Protein AF-A0A366D7X9-F1 (afdb_monomer_lite)

InterPro domains:
  IPR006913 CENP-V/GFA domain [PF04828] (8-44)
  IPR006913 CENP-V/GFA domain [PS51891] (6-54)
  IPR011057 Mss4-like superfamily [SSF51316] (3-54)

Radius of gyration: 12.52 Å; chains: 1; bounding box: 29×27×26 Å

Structure (mmCIF, N/CA/C/O backbone):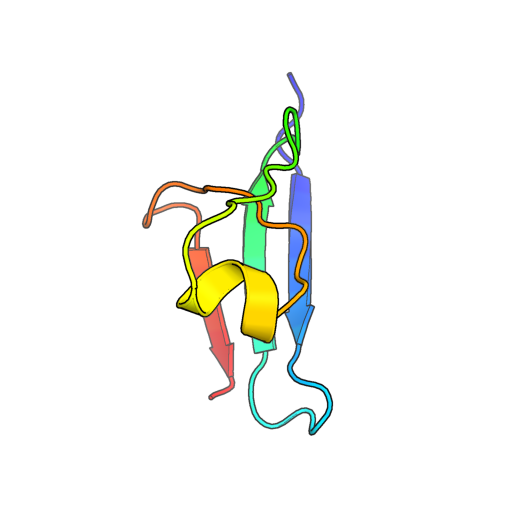
data_AF-A0A366D7X9-F1
#
_entry.id   AF-A0A366D7X9-F1
#
loop_
_atom_site.group_PDB
_atom_site.id
_atom_site.type_symbol
_atom_site.label_atom_id
_atom_site.label_alt_id
_atom_site.label_comp_id
_atom_site.label_asym_id
_atom_site.label_entity_id
_atom_site.label_seq_id
_atom_site.pdbx_PDB_ins_code
_atom_site.Cartn_x
_atom_site.Cartn_y
_atom_site.Cartn_z
_atom_site.occupancy
_atom_site.B_iso_or_equiv
_atom_site.auth_seq_id
_atom_site.auth_comp_id
_atom_site.auth_asym_id
_atom_site.auth_atom_id
_atom_site.pdbx_PDB_model_num
ATOM 1 N N . MET A 1 1 ? 14.639 15.077 5.631 1.00 55.56 1 MET A N 1
ATOM 2 C CA . MET A 1 1 ? 13.682 14.124 5.031 1.00 55.56 1 MET A CA 1
ATOM 3 C C . MET A 1 1 ? 12.390 14.276 5.816 1.00 55.56 1 MET A C 1
ATOM 5 O O . MET A 1 1 ? 12.452 14.190 7.033 1.00 55.56 1 MET A O 1
ATOM 9 N N . GLN A 1 2 ? 11.291 14.690 5.178 1.00 68.81 2 GLN A N 1
ATOM 10 C CA . GLN A 1 2 ? 10.024 14.970 5.870 1.00 68.81 2 GLN A CA 1
ATOM 11 C C . GLN A 1 2 ? 9.064 13.818 5.608 1.00 68.81 2 GLN A C 1
ATOM 13 O O . GLN A 1 2 ? 8.556 13.680 4.498 1.00 68.81 2 GLN A O 1
ATOM 18 N N . GLU A 1 3 ? 8.842 13.001 6.629 1.00 81.25 3 GLU A N 1
ATOM 19 C CA . GLU A 1 3 ? 7.833 11.951 6.596 1.00 81.25 3 GLU A CA 1
ATOM 20 C C . GLU A 1 3 ? 6.446 12.592 6.640 1.00 81.25 3 GLU A C 1
ATOM 22 O O . GLU A 1 3 ? 6.170 13.430 7.502 1.00 81.25 3 GLU A O 1
ATOM 27 N N . LYS A 1 4 ? 5.581 12.230 5.692 1.00 89.19 4 LYS A N 1
ATOM 28 C CA . LYS A 1 4 ? 4.215 12.741 5.610 1.00 89.19 4 LYS A CA 1
ATOM 29 C C . LYS A 1 4 ? 3.218 11.613 5.780 1.00 89.19 4 LYS A C 1
ATOM 31 O O . LYS A 1 4 ? 3.461 10.466 5.405 1.00 89.19 4 LYS A O 1
ATOM 36 N N . GLU A 1 5 ? 2.078 11.965 6.355 1.00 93.06 5 GLU A N 1
ATOM 37 C CA . GLU A 1 5 ? 0.935 11.072 6.429 1.00 93.06 5 GLU A CA 1
ATOM 38 C C . GLU A 1 5 ? 0.173 11.105 5.102 1.00 93.06 5 GLU A C 1
ATOM 40 O O . GLU A 1 5 ? -0.191 12.169 4.598 1.00 93.06 5 GLU A O 1
ATOM 45 N N . HIS A 1 6 ? -0.087 9.927 4.547 1.00 93.00 6 HIS A N 1
ATOM 46 C CA . HIS A 1 6 ? -0.873 9.740 3.338 1.00 93.00 6 HIS A CA 1
ATOM 47 C C . HIS A 1 6 ? -2.068 8.841 3.639 1.00 93.00 6 HIS A C 1
ATOM 49 O O . HIS A 1 6 ? -1.923 7.777 4.242 1.00 93.00 6 HIS A O 1
ATOM 55 N N . LEU A 1 7 ? -3.248 9.264 3.190 1.00 94.12 7 LEU A N 1
ATOM 56 C CA . LEU A 1 7 ? -4.481 8.493 3.305 1.00 94.12 7 LEU A CA 1
ATOM 57 C C . LEU A 1 7 ? -4.740 7.733 2.005 1.00 94.12 7 LEU A C 1
ATOM 59 O O . LEU A 1 7 ? -4.738 8.315 0.919 1.00 94.12 7 LEU A O 1
ATOM 63 N N . GLY A 1 8 ? -4.979 6.433 2.128 1.00 93.31 8 GLY A N 1
ATOM 64 C CA . GLY A 1 8 ? -5.373 5.545 1.046 1.00 93.31 8 GLY A CA 1
ATOM 65 C C . GLY A 1 8 ? -6.754 4.960 1.309 1.00 93.31 8 GLY A C 1
ATOM 66 O O . GLY A 1 8 ? -7.113 4.657 2.444 1.00 93.31 8 GLY A O 1
ATOM 67 N N . ARG A 1 9 ? -7.544 4.784 0.251 1.00 96.50 9 ARG A N 1
ATOM 68 C CA . ARG A 1 9 ? -8.853 4.130 0.331 1.00 96.50 9 ARG A CA 1
ATOM 69 C C . ARG A 1 9 ? -9.062 3.193 -0.842 1.00 96.50 9 ARG A C 1
ATOM 71 O O . ARG A 1 9 ? -8.590 3.461 -1.947 1.00 96.50 9 ARG A O 1
ATOM 78 N N . CYS A 1 10 ? -9.805 2.118 -0.617 1.00 95.12 10 CYS A N 1
ATOM 79 C CA . CYS A 1 10 ? -10.304 1.297 -1.708 1.00 95.12 10 CYS A CA 1
ATOM 80 C C . CYS A 1 10 ? -11.349 2.084 -2.509 1.00 95.12 10 CYS A C 1
ATOM 82 O O . CYS A 1 10 ? -12.050 2.940 -1.969 1.00 95.12 10 CYS A O 1
ATOM 84 N N . HIS A 1 11 ? -11.481 1.762 -3.794 1.00 91.25 11 HIS A N 1
ATOM 85 C CA . HIS A 1 11 ? -12.453 2.386 -4.692 1.00 91.25 11 HIS A CA 1
ATOM 86 C C . HIS A 1 11 ? -13.896 2.327 -4.152 1.00 91.25 11 HIS A C 1
ATOM 88 O O . HIS A 1 11 ? -14.670 3.248 -4.387 1.00 91.25 11 HIS A O 1
ATOM 94 N N . CYS A 1 12 ? -14.246 1.277 -3.402 1.00 94.94 12 CYS A N 1
ATOM 95 C CA . CYS A 1 12 ? -15.564 1.104 -2.793 1.00 94.94 12 CYS A CA 1
ATOM 96 C C . CYS A 1 12 ? -15.752 1.855 -1.461 1.00 94.94 12 CYS A C 1
ATOM 98 O O . CYS A 1 12 ? -16.862 1.904 -0.943 1.00 94.94 12 CYS A O 1
ATOM 100 N N . GLY A 1 13 ? -14.686 2.404 -0.866 1.00 92.94 13 GLY A N 1
ATOM 101 C CA . GLY A 1 13 ? -14.734 3.078 0.439 1.00 92.94 13 GLY A CA 1
ATOM 102 C C . GLY A 1 13 ? -14.944 2.156 1.650 1.00 92.94 13 GLY A C 1
ATOM 103 O O . GLY A 1 13 ? -15.063 2.643 2.776 1.00 92.94 13 GLY A O 1
ATOM 104 N N . SER A 1 14 ? -14.986 0.835 1.451 1.00 96.00 14 SER A N 1
ATOM 105 C CA . SER A 1 14 ? -15.052 -0.139 2.551 1.00 96.00 14 SER A CA 1
ATOM 106 C C . SER A 1 14 ? -13.745 -0.203 3.338 1.00 96.00 14 SER A C 1
ATOM 108 O O . SER A 1 14 ? -13.775 -0.422 4.540 1.00 96.00 14 SER A O 1
ATOM 110 N N . VAL A 1 15 ? -12.615 0.036 2.664 1.00 97.12 15 VAL A N 1
ATOM 111 C CA . VAL A 1 15 ? -11.278 0.003 3.262 1.00 97.12 15 VAL A CA 1
ATOM 112 C C . VAL A 1 15 ? -10.646 1.386 3.192 1.00 97.12 15 VAL A C 1
ATOM 114 O O . VAL A 1 15 ? -10.569 1.971 2.109 1.00 97.12 15 VAL A O 1
ATOM 117 N N . GLU A 1 16 ? -10.157 1.879 4.323 1.00 97.00 16 GLU A N 1
ATOM 118 C CA . GLU A 1 16 ? -9.411 3.131 4.464 1.00 97.00 16 GLU A CA 1
ATOM 119 C C . GLU A 1 16 ? -8.185 2.873 5.348 1.00 97.00 16 GLU A C 1
ATOM 121 O O . GLU A 1 16 ? -8.275 2.211 6.382 1.00 97.00 16 GLU A O 1
ATOM 126 N N . PHE A 1 17 ? -7.021 3.371 4.946 1.00 95.75 17 PHE A N 1
ATOM 127 C CA . PHE A 1 17 ? -5.757 3.173 5.649 1.00 95.75 17 PHE A CA 1
ATOM 128 C C . PHE A 1 17 ? -4.889 4.429 5.579 1.00 95.75 17 PHE A C 1
ATOM 130 O O . PHE A 1 17 ? -5.045 5.278 4.701 1.00 95.75 17 PHE A O 1
ATOM 137 N N . LYS A 1 18 ? -3.948 4.536 6.510 1.00 95.69 18 LYS A N 1
ATOM 138 C CA . LYS A 1 18 ? -2.953 5.599 6.591 1.00 95.69 18 LYS A CA 1
ATOM 139 C C . LYS A 1 18 ? -1.560 4.999 6.495 1.00 95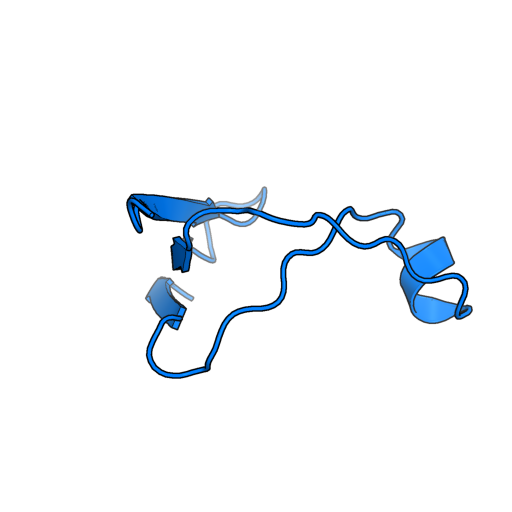.69 18 LYS A C 1
ATOM 141 O O . LYS A 1 18 ? -1.286 3.973 7.116 1.00 95.69 18 LYS A O 1
ATOM 146 N N . ILE A 1 19 ? -0.682 5.661 5.751 1.00 94.69 19 ILE A N 1
ATOM 147 C CA . ILE A 1 19 ? 0.748 5.355 5.728 1.00 94.69 19 ILE A CA 1
ATOM 148 C C . ILE A 1 19 ? 1.573 6.592 6.049 1.00 94.69 19 ILE A C 1
ATOM 15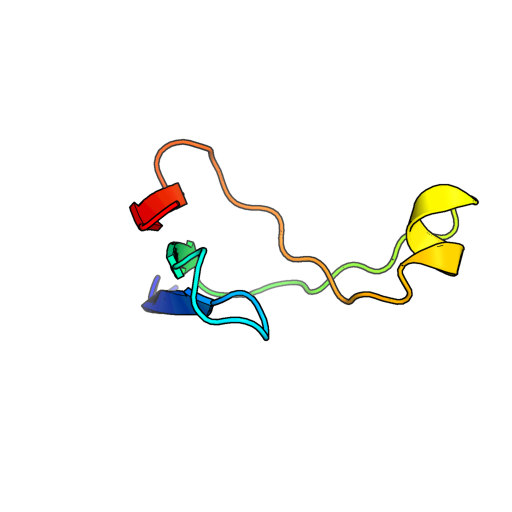0 O O . ILE A 1 19 ? 1.187 7.706 5.701 1.00 94.69 19 ILE A O 1
ATOM 154 N N . ILE A 1 20 ? 2.719 6.387 6.687 1.00 93.88 20 ILE A N 1
ATOM 155 C CA . ILE A 1 20 ? 3.716 7.426 6.938 1.00 93.88 20 ILE A CA 1
ATOM 156 C C . ILE A 1 20 ? 4.913 7.146 6.035 1.00 93.88 20 ILE A C 1
ATOM 158 O O . ILE A 1 20 ? 5.558 6.102 6.144 1.00 93.88 20 ILE A O 1
ATOM 162 N N . THR A 1 21 ? 5.197 8.054 5.109 1.00 89.81 21 THR A N 1
ATOM 163 C CA . THR A 1 21 ? 6.326 7.916 4.187 1.00 89.81 21 THR A CA 1
ATOM 164 C C . THR A 1 21 ? 6.765 9.280 3.670 1.00 89.81 21 THR A C 1
ATOM 166 O O . THR A 1 21 ? 5.978 10.219 3.601 1.00 89.81 21 THR A O 1
ATOM 169 N N . ASP A 1 22 ? 8.034 9.405 3.313 1.00 86.06 22 ASP A N 1
ATOM 170 C CA . ASP A 1 22 ? 8.570 10.512 2.524 1.00 86.06 22 ASP A CA 1
ATOM 171 C C . ASP A 1 22 ? 8.472 10.252 1.003 1.00 86.06 22 ASP A C 1
ATOM 173 O O . ASP A 1 22 ? 8.929 11.073 0.212 1.00 86.06 22 ASP A O 1
ATOM 177 N N . ALA A 1 23 ? 7.855 9.126 0.606 1.00 71.12 23 ALA A N 1
ATOM 178 C CA . ALA A 1 23 ? 7.666 8.639 -0.764 1.00 71.12 23 ALA A CA 1
ATOM 179 C C . ALA A 1 23 ? 8.902 8.795 -1.682 1.00 71.12 23 ALA A C 1
ATOM 181 O O . ALA A 1 23 ? 8.779 9.334 -2.784 1.00 71.12 23 ALA A O 1
ATOM 182 N N . PRO A 1 24 ? 10.094 8.329 -1.267 1.00 67.94 24 PRO A N 1
ATOM 183 C CA . PRO A 1 24 ? 11.327 8.608 -1.995 1.00 67.94 24 PRO A CA 1
ATOM 184 C C . PRO A 1 24 ? 11.463 7.766 -3.270 1.00 67.94 24 PRO A C 1
ATOM 186 O O . PRO A 1 24 ? 12.105 8.202 -4.222 1.00 67.94 24 PRO A O 1
ATOM 189 N N . GLU A 1 25 ? 10.844 6.581 -3.315 1.00 79.06 25 GLU A N 1
ATOM 190 C CA . GLU A 1 25 ? 10.917 5.677 -4.461 1.00 79.06 25 GLU A CA 1
ATOM 191 C C . GLU A 1 25 ? 9.585 4.950 -4.676 1.00 79.06 25 GLU A C 1
ATOM 193 O O . GLU A 1 25 ? 9.049 4.294 -3.778 1.00 79.06 25 GLU A O 1
ATOM 198 N N . LEU A 1 26 ? 9.058 5.069 -5.894 1.00 88.31 26 LEU A N 1
ATOM 199 C CA . LEU A 1 26 ? 7.938 4.270 -6.372 1.00 88.31 26 LEU A CA 1
ATOM 200 C C . LEU A 1 26 ? 8.496 3.101 -7.175 1.00 88.31 26 LEU A C 1
ATOM 202 O O . LEU A 1 26 ? 9.255 3.292 -8.123 1.00 88.31 26 LEU A O 1
ATOM 206 N N . THR A 1 27 ? 8.092 1.889 -6.818 1.00 89.06 27 THR A N 1
ATOM 207 C CA . THR A 1 27 ? 8.580 0.665 -7.448 1.00 89.06 27 THR A CA 1
ATOM 208 C C . THR A 1 27 ? 7.493 0.044 -8.321 1.00 89.06 27 THR A C 1
ATOM 210 O O . THR A 1 27 ? 6.333 -0.083 -7.917 1.00 89.06 27 THR A O 1
ATOM 213 N N 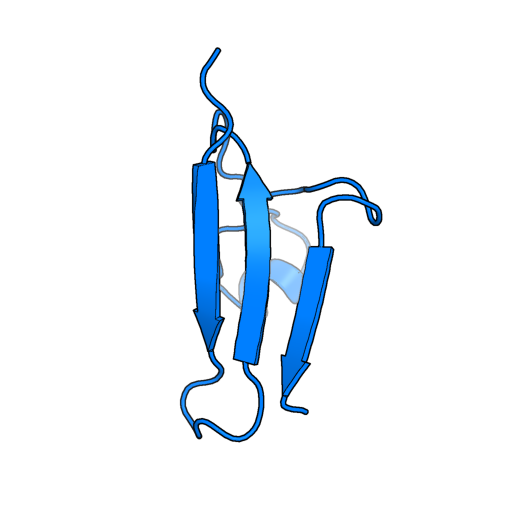. THR A 1 28 ? 7.894 -0.418 -9.504 1.00 91.25 28 THR A N 1
ATOM 214 C CA . THR A 1 28 ? 7.142 -1.391 -10.304 1.00 91.25 28 THR A CA 1
ATOM 215 C C . THR A 1 28 ? 7.858 -2.734 -10.246 1.00 91.25 28 THR A C 1
ATOM 217 O O . THR A 1 28 ? 9.080 -2.790 -10.144 1.00 91.25 28 THR A O 1
ATOM 220 N N . CYS A 1 29 ? 7.100 -3.826 -10.252 1.00 91.56 29 CYS A N 1
ATOM 221 C CA . CYS A 1 29 ? 7.649 -5.178 -10.266 1.00 91.56 29 CYS A CA 1
ATOM 222 C C . CYS A 1 29 ? 7.101 -5.924 -11.482 1.00 91.56 29 CYS A C 1
ATOM 224 O O . CYS A 1 29 ? 5.914 -5.823 -11.792 1.00 91.56 29 CYS A O 1
ATOM 226 N N . ASP A 1 30 ? 7.976 -6.674 -12.143 1.00 93.75 30 ASP A N 1
ATOM 227 C CA . ASP A 1 30 ? 7.731 -7.431 -13.371 1.00 93.75 30 ASP A CA 1
ATOM 228 C C . ASP A 1 30 ? 7.318 -8.893 -13.117 1.00 93.75 30 ASP A C 1
ATOM 230 O O . ASP A 1 30 ? 7.170 -9.683 -14.049 1.00 93.75 30 ASP A O 1
ATOM 234 N N . CYS A 1 31 ? 7.069 -9.281 -11.863 1.00 94.75 31 CYS A N 1
ATOM 235 C CA . CYS A 1 31 ? 6.497 -10.592 -11.590 1.00 94.75 31 CYS A CA 1
ATOM 236 C C . CYS A 1 31 ? 5.058 -10.671 -12.133 1.00 94.75 31 CYS A C 1
ATOM 238 O O . CYS A 1 31 ? 4.325 -9.677 -12.191 1.00 94.75 31 CYS A O 1
ATOM 240 N N . SER A 1 32 ? 4.610 -11.875 -12.490 1.00 95.88 32 SER A N 1
ATOM 241 C CA . SER A 1 32 ? 3.306 -12.095 -13.134 1.00 95.88 32 SER A CA 1
ATOM 242 C C . SER A 1 32 ? 2.114 -11.520 -12.351 1.00 95.88 32 SER A C 1
ATOM 244 O O . SER A 1 32 ? 1.137 -11.074 -12.953 1.00 95.88 32 SER A O 1
ATOM 246 N N . ILE A 1 33 ? 2.188 -11.491 -11.017 1.00 94.75 33 ILE A N 1
ATOM 247 C CA . ILE A 1 33 ? 1.146 -10.935 -10.141 1.00 94.75 33 ILE A CA 1
ATOM 248 C C . ILE A 1 33 ? 1.129 -9.404 -10.215 1.00 94.75 33 ILE A C 1
ATOM 250 O O . ILE A 1 33 ? 0.062 -8.801 -10.336 1.00 94.75 33 ILE A O 1
ATOM 254 N N . CYS A 1 34 ? 2.300 -8.771 -10.142 1.00 93.31 34 CYS A N 1
ATOM 255 C CA . CYS A 1 34 ? 2.425 -7.317 -10.151 1.00 93.31 34 CYS A CA 1
ATOM 256 C C . CYS A 1 34 ? 2.089 -6.729 -11.522 1.00 93.31 34 CYS A C 1
ATOM 258 O O . CYS A 1 34 ? 1.363 -5.739 -11.578 1.00 93.31 34 CYS A O 1
ATOM 260 N N . ILE A 1 35 ? 2.491 -7.395 -12.609 1.00 94.00 35 ILE A N 1
ATOM 261 C CA . ILE A 1 35 ? 2.093 -7.014 -13.970 1.00 94.00 35 ILE A CA 1
ATOM 262 C C . ILE A 1 35 ? 0.566 -7.021 -14.113 1.00 94.00 35 ILE A C 1
ATOM 264 O O . ILE A 1 35 ? -0.008 -6.055 -14.606 1.00 94.00 35 ILE A O 1
ATOM 268 N N . ARG A 1 36 ? -0.119 -8.069 -13.631 1.00 95.19 36 ARG A N 1
ATOM 269 C CA . ARG A 1 36 ? -1.594 -8.138 -13.679 1.00 95.19 36 ARG A CA 1
ATOM 270 C C . ARG A 1 36 ? -2.272 -7.056 -12.836 1.00 95.19 36 ARG A C 1
ATOM 272 O O . ARG A 1 36 ? -3.359 -6.616 -13.189 1.00 95.19 36 ARG A O 1
ATOM 279 N N . ARG A 1 37 ? -1.656 -6.651 -11.720 1.00 91.00 37 ARG A N 1
ATOM 280 C CA . ARG A 1 37 ? -2.157 -5.566 -10.858 1.00 91.00 37 ARG A CA 1
ATOM 281 C C . ARG A 1 37 ? -1.932 -4.179 -11.453 1.00 91.00 37 ARG A C 1
ATOM 283 O O . ARG A 1 37 ? -2.704 -3.283 -11.133 1.00 91.00 37 ARG A O 1
ATOM 290 N N . ASN A 1 38 ? -0.892 -4.016 -12.273 1.00 91.62 38 ASN A N 1
ATOM 291 C CA . ASN A 1 38 ? -0.513 -2.764 -12.927 1.00 91.62 38 ASN A CA 1
ATOM 292 C C . ASN A 1 38 ? -0.513 -1.557 -11.964 1.00 91.62 38 ASN A C 1
ATOM 294 O O . ASN A 1 38 ? -1.123 -0.523 -12.232 1.00 91.62 38 ASN A O 1
ATOM 298 N N . ALA A 1 39 ? 0.123 -1.722 -10.800 1.00 87.06 39 ALA A N 1
ATOM 299 C CA . ALA A 1 39 ? 0.125 -0.727 -9.732 1.00 87.06 39 ALA A CA 1
ATOM 300 C C . ALA A 1 39 ? 1.543 -0.234 -9.422 1.00 87.06 39 ALA A C 1
ATOM 302 O O . ALA A 1 39 ? 2.479 -1.031 -9.325 1.00 87.06 39 ALA A O 1
ATOM 303 N N . LEU A 1 40 ? 1.675 1.077 -9.204 1.00 90.44 40 LEU A N 1
ATOM 304 C CA . LEU A 1 40 ? 2.854 1.676 -8.580 1.00 90.44 40 LEU A CA 1
ATOM 305 C C . LEU A 1 40 ? 2.797 1.409 -7.077 1.00 90.44 40 LEU A C 1
ATOM 307 O O . LEU A 1 40 ? 1.785 1.686 -6.433 1.00 90.44 40 LEU A O 1
ATOM 311 N N . MET A 1 41 ? 3.872 0.858 -6.521 1.00 90.44 41 MET A N 1
ATOM 312 C CA . MET A 1 41 ? 3.928 0.458 -5.118 1.00 90.44 41 MET A CA 1
ATOM 313 C C . MET A 1 41 ? 4.956 1.295 -4.367 1.00 90.44 41 MET A C 1
ATOM 315 O O . MET A 1 41 ? 6.035 1.575 -4.880 1.00 90.44 41 MET A O 1
ATOM 319 N N . VAL A 1 42 ? 4.641 1.630 -3.119 1.00 91.06 42 VAL A N 1
ATOM 320 C CA . VAL A 1 42 ? 5.600 2.151 -2.143 1.00 91.06 42 VAL A CA 1
ATOM 321 C C . VAL A 1 42 ? 5.711 1.140 -1.009 1.00 91.06 42 VAL A C 1
ATOM 323 O O . VAL A 1 42 ? 4.705 0.591 -0.555 1.00 91.06 42 VAL A O 1
ATOM 326 N N . LYS A 1 43 ? 6.936 0.854 -0.570 1.00 89.31 43 LYS A N 1
ATOM 327 C CA . LYS A 1 43 ? 7.183 -0.019 0.580 1.00 89.31 43 LYS A CA 1
ATOM 328 C C . LYS A 1 43 ? 7.293 0.845 1.830 1.00 89.31 43 LYS A C 1
ATOM 330 O O . LYS A 1 43 ? 8.041 1.817 1.843 1.00 89.31 43 LYS A O 1
ATOM 335 N N . VAL A 1 44 ? 6.570 0.473 2.879 1.00 91.12 44 VAL A N 1
ATOM 336 C CA . VAL A 1 44 ? 6.639 1.120 4.195 1.00 91.12 44 VAL A CA 1
ATOM 337 C C . VAL A 1 44 ? 6.833 0.059 5.271 1.00 91.12 44 VAL A C 1
ATOM 339 O O . VAL A 1 44 ? 6.432 -1.090 5.091 1.00 91.12 44 VAL A O 1
ATOM 342 N N . HIS A 1 45 ? 7.468 0.435 6.379 1.00 92.19 45 HIS A N 1
ATOM 343 C CA . HIS A 1 45 ? 7.568 -0.438 7.548 1.00 92.19 45 HIS A CA 1
ATOM 344 C C . HIS A 1 45 ? 6.177 -0.650 8.165 1.00 92.19 45 HIS A C 1
ATOM 346 O O . HIS A 1 45 ? 5.347 0.257 8.121 1.00 92.19 45 HIS A O 1
ATOM 352 N N . GLU A 1 46 ? 5.928 -1.806 8.781 1.00 93.12 46 GLU A N 1
ATOM 353 C CA . GLU A 1 46 ? 4.624 -2.125 9.386 1.00 93.12 46 GLU A CA 1
ATOM 354 C C . GLU A 1 46 ? 4.190 -1.097 10.442 1.00 93.12 46 GLU A C 1
ATOM 356 O O . GLU A 1 46 ? 3.034 -0.694 10.476 1.00 93.12 46 GLU A O 1
ATOM 361 N N . SER A 1 47 ? 5.136 -0.572 11.228 1.00 94.94 47 SER A N 1
ATOM 362 C CA . SER A 1 47 ? 4.876 0.480 12.225 1.00 94.94 47 SER A CA 1
ATOM 363 C C . SER A 1 47 ? 4.440 1.818 11.619 1.00 94.94 47 SER A C 1
ATOM 365 O O . SER A 1 47 ? 3.943 2.684 12.334 1.00 94.94 47 SER A O 1
ATOM 367 N N . LYS A 1 48 ? 4.635 2.000 10.309 1.00 94.19 48 LYS A N 1
ATOM 368 C CA . LYS A 1 48 ? 4.230 3.182 9.542 1.00 94.19 48 LYS A CA 1
ATOM 369 C C . LYS A 1 48 ? 2.952 2.941 8.739 1.00 94.19 48 LYS A C 1
ATOM 371 O O . LYS A 1 48 ? 2.578 3.799 7.945 1.00 94.19 48 LYS A O 1
ATOM 376 N N . PHE A 1 49 ? 2.290 1.799 8.926 1.00 94.81 49 PHE A N 1
ATOM 377 C CA . PHE A 1 49 ? 1.003 1.470 8.327 1.00 94.81 49 PHE A CA 1
ATOM 378 C C . PHE A 1 49 ? -0.069 1.366 9.415 1.00 94.81 49 PHE A C 1
ATOM 380 O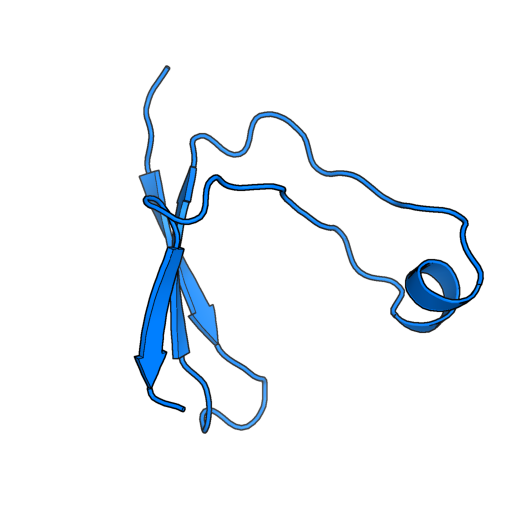 O . PHE A 1 49 ? 0.126 0.724 10.443 1.00 94.81 49 PHE A O 1
ATOM 387 N N . GLN A 1 50 ? -1.231 1.963 9.169 1.00 96.38 50 GLN A N 1
ATOM 388 C CA . GLN A 1 50 ? -2.387 1.861 10.050 1.00 96.38 50 GLN A CA 1
ATOM 389 C C . GLN A 1 50 ? -3.658 1.651 9.227 1.00 96.38 50 GLN A C 1
ATOM 391 O O . GLN A 1 50 ? -3.983 2.457 8.357 1.00 96.38 50 GLN A O 1
ATOM 396 N N . LEU A 1 51 ? -4.418 0.601 9.537 1.00 96.00 51 LEU A N 1
ATOM 397 C CA . LEU A 1 51 ? -5.763 0.412 8.998 1.00 96.00 51 LEU A CA 1
ATOM 398 C C . LEU A 1 51 ? -6.749 1.287 9.787 1.00 96.00 51 LEU A C 1
ATOM 400 O O . LEU A 1 51 ? -6.814 1.186 11.009 1.00 96.00 51 LEU A O 1
ATOM 404 N N . ILE A 1 52 ? -7.492 2.156 9.098 1.00 96.25 52 ILE A N 1
ATOM 405 C CA . ILE A 1 52 ? -8.506 3.034 9.709 1.00 96.25 52 ILE A CA 1
ATOM 406 C C . ILE A 1 52 ? -9.875 2.347 9.685 1.00 96.25 52 ILE A C 1
ATOM 408 O O . ILE A 1 52 ? -10.621 2.410 10.659 1.00 96.25 52 ILE A O 1
ATOM 412 N N . LYS A 1 53 ? -10.205 1.702 8.564 1.00 94.25 53 LYS A N 1
ATOM 413 C CA . LYS A 1 53 ? -11.504 1.079 8.299 1.00 94.25 53 LYS A CA 1
ATOM 414 C C . LYS A 1 53 ? -11.309 -0.110 7.364 1.00 94.25 53 LYS A C 1
ATOM 416 O O . LYS A 1 53 ? -10.513 -0.004 6.429 1.00 94.25 53 LYS A O 1
ATOM 421 N N . GLY A 1 54 ? -12.013 -1.213 7.596 1.00 83.56 54 GLY A N 1
ATOM 422 C CA . GLY A 1 54 ? -11.946 -2.426 6.778 1.00 83.56 54 GLY A CA 1
ATOM 423 C C . GLY A 1 54 ? -12.971 -3.454 7.209 1.00 83.56 54 GLY A C 1
ATOM 424 O O . GLY A 1 54 ? -13.218 -3.529 8.433 1.00 83.56 54 GLY A O 1
#

Secondary structure (DSSP, 8-state):
---EEEEEE-TTSS-EEEEEE-----B---SHHHHHHT--B---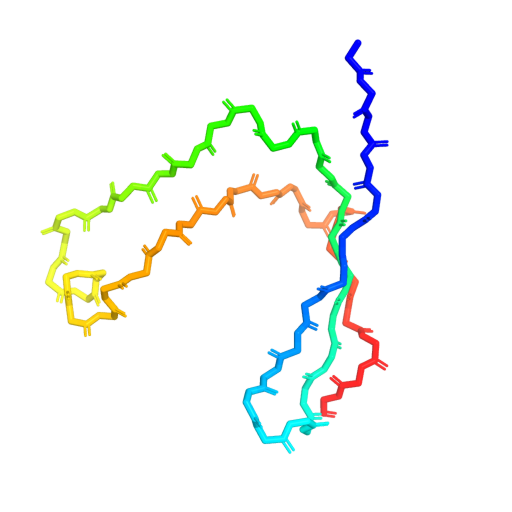-GGGEEEEE-

Sequence (54 aa):
MQEKEHLGRCHCGSVEFKIITDAPELTTCDCSICIRRNALMVKVHESKFQLIKG

Organism: NCBI:txid491951

pLDDT: mean 90.42, std 8.04, range [55.56, 97.12]

Foldseek 3Di:
DDWDKDWDADPVRQWIKIFTGPCPDWDQDPPPVSVVVVDTDDDDDPVRIGTPGD